Protein AF-E7RDA9-F1 (afdb_monomer)

Foldseek 3Di:
DVVLVVVLVVVVFWPDKDFDDAQQQDKDWDDPDPPDDIDIGRDDDDDPVPDDGIDTHTHDDDPVVQVVSVVPDAQPVNPDPRDDDRDDDD

Structure (mmCIF, N/CA/C/O backbone):
data_AF-E7RDA9-F1
#
_entry.id   AF-E7RDA9-F1
#
loop_
_atom_site.group_PDB
_atom_site.id
_atom_site.type_symbol
_atom_site.label_atom_id
_atom_site.label_alt_id
_atom_site.label_comp_id
_atom_site.label_asym_id
_atom_site.label_entity_id
_atom_site.label_seq_id
_atom_site.pdbx_PDB_ins_code
_atom_site.Cartn_x
_atom_site.Cartn_y
_atom_site.Cartn_z
_atom_site.occupancy
_atom_site.B_iso_or_equiv
_atom_site.auth_seq_id
_atom_site.auth_comp_id
_atom_site.auth_asym_id
_atom_site.auth_atom_id
_atom_site.pdbx_PDB_model_num
ATOM 1 N N . MET A 1 1 ? -4.835 -10.842 7.692 1.00 90.44 1 MET A N 1
ATOM 2 C CA . MET A 1 1 ? -5.335 -9.695 6.894 1.00 90.44 1 MET A CA 1
ATOM 3 C C . MET A 1 1 ? -6.866 -9.523 6.885 1.00 90.44 1 MET A C 1
ATOM 5 O O . MET A 1 1 ? -7.329 -8.400 7.059 1.00 90.44 1 MET A O 1
ATOM 9 N N . ASN A 1 2 ? -7.672 -10.586 6.715 1.00 91.50 2 ASN A N 1
ATOM 10 C CA . ASN A 1 2 ? -9.146 -10.475 6.618 1.00 91.50 2 ASN A CA 1
ATOM 11 C C . ASN A 1 2 ? -9.820 -9.826 7.839 1.00 91.50 2 ASN A C 1
ATOM 13 O O . ASN A 1 2 ? -10.629 -8.918 7.675 1.00 91.50 2 ASN A O 1
ATOM 17 N N . LYS A 1 3 ? -9.465 -10.262 9.056 1.00 95.31 3 LYS A N 1
ATOM 18 C CA . LYS A 1 3 ? -10.010 -9.703 10.306 1.00 95.31 3 LYS A CA 1
ATOM 19 C C . LYS A 1 3 ? -9.711 -8.204 10.439 1.00 95.31 3 LYS A C 1
ATOM 21 O O . LYS A 1 3 ? -10.632 -7.421 10.608 1.00 95.31 3 LYS A O 1
ATOM 26 N N . TYR A 1 4 ? -8.451 -7.815 10.256 1.00 96.62 4 TYR A N 1
ATOM 27 C CA . TYR A 1 4 ? -8.015 -6.416 10.289 1.00 96.62 4 TYR A CA 1
ATOM 28 C C . TYR A 1 4 ? -8.781 -5.530 9.292 1.00 96.62 4 TYR A C 1
ATOM 30 O O . TYR A 1 4 ? -9.295 -4.481 9.654 1.00 96.62 4 TYR A O 1
ATOM 38 N 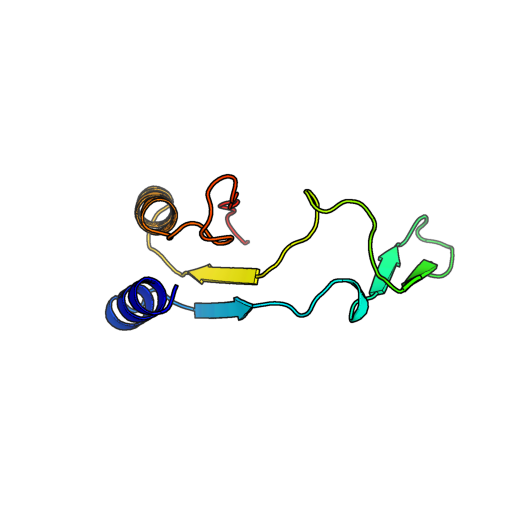N . ASN A 1 5 ? -8.952 -5.991 8.047 1.00 96.56 5 ASN A N 1
ATOM 39 C CA . ASN A 1 5 ? -9.743 -5.253 7.057 1.00 96.56 5 ASN A CA 1
ATOM 40 C C . ASN A 1 5 ? -11.207 -5.083 7.474 1.00 96.56 5 ASN A C 1
ATOM 42 O O . ASN A 1 5 ? -11.788 -4.034 7.215 1.00 96.56 5 ASN A O 1
ATOM 46 N N . LYS A 1 6 ? -11.804 -6.108 8.091 1.00 97.50 6 LYS A N 1
ATOM 47 C CA . LYS A 1 6 ? -13.172 -6.033 8.604 1.00 97.50 6 LYS A CA 1
ATOM 48 C C . LYS A 1 6 ? -13.285 -4.983 9.714 1.00 97.50 6 LYS A C 1
ATOM 50 O O . LYS A 1 6 ? -14.188 -4.162 9.650 1.00 97.50 6 LYS A O 1
ATOM 55 N N . GLU A 1 7 ? -12.333 -4.952 10.644 1.00 98.25 7 GLU A N 1
ATOM 56 C CA . GLU A 1 7 ? -12.290 -3.960 11.727 1.00 98.25 7 GLU A CA 1
ATOM 57 C C . GLU A 1 7 ? -12.172 -2.523 11.196 1.00 98.25 7 GLU A C 1
ATOM 59 O O . GLU A 1 7 ? -12.878 -1.642 11.674 1.00 98.25 7 GLU A O 1
ATOM 64 N N . LEU A 1 8 ? -11.346 -2.286 10.167 1.00 98.31 8 LEU A N 1
ATOM 65 C CA . LEU A 1 8 ? -11.238 -0.967 9.529 1.00 98.31 8 LEU A CA 1
ATOM 66 C C . LEU A 1 8 ? -12.543 -0.534 8.833 1.00 98.31 8 LEU A C 1
ATOM 68 O O . LEU A 1 8 ? -12.882 0.647 8.834 1.00 98.31 8 LEU A O 1
ATOM 72 N N . ILE A 1 9 ? -13.267 -1.477 8.214 1.00 98.31 9 ILE A N 1
ATOM 73 C CA . ILE A 1 9 ? -14.577 -1.208 7.592 1.00 98.31 9 ILE A CA 1
ATOM 74 C C . ILE A 1 9 ? -15.613 -0.879 8.664 1.00 98.31 9 ILE A C 1
ATOM 76 O O . ILE A 1 9 ? -16.349 0.089 8.519 1.00 98.31 9 ILE A O 1
ATOM 80 N N . GLU A 1 10 ? -15.679 -1.684 9.725 1.00 98.38 10 GLU A N 1
ATOM 81 C CA . GLU A 1 10 ? -16.636 -1.504 10.821 1.00 98.38 10 GLU A CA 1
ATOM 82 C C . GLU A 1 10 ? -16.406 -0.187 11.570 1.00 98.38 10 GLU A C 1
ATOM 84 O O . GLU A 1 10 ? -17.369 0.467 11.957 1.00 98.38 10 GLU A O 1
ATOM 89 N N . ALA A 1 11 ? -15.148 0.236 11.711 1.00 98.25 11 ALA A N 1
ATOM 90 C CA . ALA A 1 11 ? -14.789 1.539 12.263 1.00 98.25 11 ALA A CA 1
ATOM 91 C C . ALA A 1 11 ? -15.036 2.714 11.298 1.00 98.25 11 ALA A C 1
ATOM 93 O O . ALA A 1 11 ? -14.928 3.864 11.707 1.00 98.25 11 ALA A O 1
ATOM 94 N N . GLY A 1 12 ? -15.349 2.453 10.024 1.00 98.31 12 GLY A N 1
ATOM 95 C CA . GLY A 1 12 ? -15.599 3.491 9.021 1.00 98.31 12 GLY A CA 1
ATOM 96 C C . GLY A 1 12 ? -14.350 4.215 8.509 1.00 98.31 12 GLY A C 1
ATOM 97 O O . GLY A 1 12 ? -14.482 5.149 7.730 1.00 98.31 12 GLY A O 1
ATOM 98 N N . VAL A 1 13 ? -13.149 3.774 8.893 1.00 98.44 13 VAL A N 1
ATOM 99 C CA . VAL A 1 13 ? -11.882 4.450 8.559 1.00 98.44 13 VAL A CA 1
ATOM 100 C C . VAL A 1 13 ? -11.246 3.943 7.264 1.00 98.44 13 VAL A C 1
ATOM 102 O O . VAL A 1 13 ? -10.265 4.505 6.793 1.00 98.44 13 VAL A O 1
ATOM 105 N N . ARG A 1 14 ? -11.740 2.849 6.665 1.00 98.06 14 ARG A N 1
ATOM 106 C CA . ARG A 1 14 ? -11.122 2.274 5.456 1.00 98.06 14 ARG A CA 1
ATOM 107 C C . ARG A 1 14 ? -11.574 2.979 4.177 1.00 98.06 14 ARG A C 1
ATOM 109 O O . ARG A 1 14 ? -12.690 2.742 3.717 1.00 98.06 14 ARG A O 1
ATOM 116 N N . VAL A 1 15 ? -10.652 3.664 3.506 1.00 98.12 15 VAL A N 1
ATOM 117 C CA . VAL A 1 15 ? -10.884 4.218 2.163 1.00 98.12 15 VAL A CA 1
ATOM 118 C C . VAL A 1 15 ? -10.702 3.134 1.095 1.00 98.12 15 VAL A C 1
ATOM 120 O O . VAL A 1 15 ? -11.616 2.833 0.328 1.00 98.12 15 VAL A O 1
ATOM 123 N N . ILE A 1 16 ? -9.535 2.481 1.054 1.00 97.81 16 ILE A N 1
ATOM 124 C CA . ILE A 1 16 ? -9.244 1.397 0.101 1.00 97.81 16 ILE A CA 1
ATOM 125 C C . ILE A 1 16 ? -8.184 0.439 0.654 1.00 97.81 16 ILE A C 1
ATOM 127 O O . ILE A 1 16 ? -7.290 0.839 1.385 1.00 97.81 16 ILE A O 1
ATOM 131 N N . ALA A 1 17 ? -8.269 -0.842 0.291 1.00 96.31 17 ALA A N 1
ATOM 132 C CA . ALA A 1 17 ? -7.244 -1.844 0.577 1.00 96.31 17 ALA A CA 1
ATOM 133 C C . ALA A 1 17 ? -7.088 -2.783 -0.620 1.00 96.31 17 ALA A C 1
ATOM 135 O O . ALA A 1 17 ? -8.083 -3.356 -1.086 1.00 96.31 17 ALA A O 1
ATOM 136 N N . LYS A 1 18 ? -5.862 -2.946 -1.127 1.00 95.38 18 LYS A N 1
ATOM 137 C CA . LYS A 1 18 ? -5.568 -3.810 -2.279 1.00 95.38 18 LYS A CA 1
ATOM 138 C C . LYS A 1 18 ? -4.210 -4.489 -2.139 1.00 95.38 18 LYS A C 1
ATOM 140 O O . LYS A 1 18 ? -3.212 -3.845 -1.834 1.00 95.38 18 LYS A O 1
ATOM 145 N N . GLY A 1 19 ? -4.187 -5.786 -2.440 1.00 92.94 19 GLY A N 1
ATOM 146 C CA . GLY A 1 19 ? -2.956 -6.478 -2.810 1.00 92.94 19 GLY A CA 1
ATOM 147 C C . GLY A 1 19 ? -2.583 -6.146 -4.254 1.00 92.94 19 GLY A C 1
ATOM 148 O O . GLY A 1 19 ? -3.463 -5.974 -5.103 1.00 92.94 19 GLY A O 1
ATOM 149 N N . ILE A 1 20 ? -1.287 -6.057 -4.523 1.00 93.44 20 ILE A N 1
ATOM 150 C CA . ILE A 1 20 ? -0.717 -5.809 -5.847 1.00 93.44 20 ILE A CA 1
ATOM 151 C C . ILE A 1 20 ? -0.244 -7.152 -6.424 1.00 93.44 20 ILE A C 1
ATOM 153 O O . ILE A 1 20 ? 0.100 -8.082 -5.695 1.00 93.44 20 ILE A O 1
ATOM 157 N N . LYS A 1 21 ? -0.291 -7.297 -7.752 1.00 93.31 21 LYS A N 1
ATOM 158 C CA . LYS A 1 21 ? 0.227 -8.492 -8.435 1.00 93.31 21 LYS A CA 1
ATOM 159 C C . LYS A 1 21 ? 1.761 -8.584 -8.293 1.00 93.31 21 LYS A C 1
ATOM 161 O O . LYS A 1 21 ? 2.399 -7.561 -8.058 1.00 93.31 21 LYS A O 1
ATOM 166 N N . PRO A 1 22 ? 2.361 -9.778 -8.466 1.00 91.69 22 PRO A N 1
ATOM 167 C CA . PRO A 1 22 ? 3.815 -9.945 -8.441 1.00 91.69 22 PRO A CA 1
ATOM 168 C C . PRO A 1 22 ? 4.541 -8.993 -9.400 1.00 91.69 22 PRO A C 1
ATOM 170 O O . PRO A 1 22 ? 3.979 -8.581 -10.415 1.00 91.69 22 PRO A O 1
ATOM 173 N N . SER A 1 23 ? 5.814 -8.687 -9.126 1.00 93.00 23 SER A N 1
ATOM 174 C CA . SER A 1 23 ? 6.597 -7.754 -9.952 1.00 93.00 23 SER A CA 1
ATOM 175 C C . SER A 1 23 ? 6.731 -8.193 -11.412 1.00 93.00 23 SER A C 1
ATOM 177 O O . SER A 1 23 ? 6.825 -7.342 -12.289 1.00 93.00 23 SER A O 1
ATOM 179 N N . SER A 1 24 ? 6.658 -9.495 -11.701 1.00 94.31 24 SER A N 1
ATOM 180 C CA . SER A 1 24 ? 6.613 -10.046 -13.064 1.00 94.31 24 SER A CA 1
ATOM 181 C C . SER A 1 24 ? 5.394 -9.598 -13.882 1.00 94.31 24 SER A C 1
ATOM 183 O O . SER A 1 24 ? 5.408 -9.708 -15.104 1.00 94.31 24 SER A O 1
ATOM 185 N N . ASN A 1 25 ? 4.347 -9.078 -13.236 1.00 95.44 25 ASN A N 1
ATOM 186 C CA . ASN A 1 25 ? 3.171 -8.487 -13.877 1.00 95.44 25 ASN A CA 1
ATOM 187 C C . ASN A 1 25 ? 3.243 -6.951 -13.964 1.00 95.44 25 ASN A C 1
ATOM 189 O O . ASN A 1 25 ? 2.281 -6.327 -14.412 1.00 95.44 25 ASN A O 1
ATOM 193 N N . GLY A 1 26 ? 4.328 -6.340 -13.487 1.00 93.69 26 GLY A N 1
ATOM 194 C CA . GLY A 1 26 ? 4.505 -4.895 -13.432 1.00 93.69 26 GLY A CA 1
ATOM 195 C C . GLY A 1 26 ? 5.493 -4.359 -14.467 1.00 93.69 26 GLY A C 1
ATOM 196 O O . GLY A 1 26 ? 6.290 -5.090 -15.055 1.00 93.69 26 GLY A O 1
ATOM 197 N N . MET A 1 27 ? 5.470 -3.039 -14.630 1.00 95.50 27 MET A N 1
ATOM 198 C CA . MET A 1 27 ? 6.492 -2.265 -15.332 1.00 95.50 27 MET A CA 1
ATOM 199 C C . MET A 1 27 ? 6.829 -1.015 -14.511 1.00 95.50 27 MET A C 1
ATOM 201 O O . MET A 1 27 ? 5.951 -0.438 -13.871 1.00 95.50 27 MET A O 1
ATOM 205 N N . ARG A 1 28 ? 8.097 -0.604 -14.510 1.00 94.19 28 ARG A N 1
ATOM 206 C CA . ARG A 1 28 ? 8.561 0.677 -13.966 1.00 94.19 28 ARG A CA 1
ATOM 207 C C . ARG A 1 28 ? 8.790 1.633 -15.129 1.00 94.19 28 ARG A C 1
ATOM 209 O O . ARG A 1 28 ? 9.414 1.255 -16.117 1.00 94.19 28 ARG A O 1
ATOM 216 N N . ILE A 1 29 ? 8.291 2.856 -14.996 1.00 96.00 29 ILE A N 1
ATOM 217 C CA . ILE A 1 29 ? 8.508 3.937 -15.958 1.00 96.00 29 ILE A CA 1
ATOM 218 C C . ILE A 1 29 ? 9.326 5.005 -15.243 1.00 96.00 29 ILE A C 1
ATOM 220 O O . ILE A 1 29 ? 8.861 5.565 -14.250 1.00 96.00 29 ILE A O 1
ATOM 224 N N . SER A 1 30 ? 10.545 5.259 -15.707 1.00 95.56 30 SER A N 1
ATOM 225 C CA . SER A 1 30 ? 11.423 6.291 -15.160 1.00 95.56 30 SER A CA 1
ATOM 226 C C . SER A 1 30 ? 11.563 7.464 -16.127 1.00 95.56 30 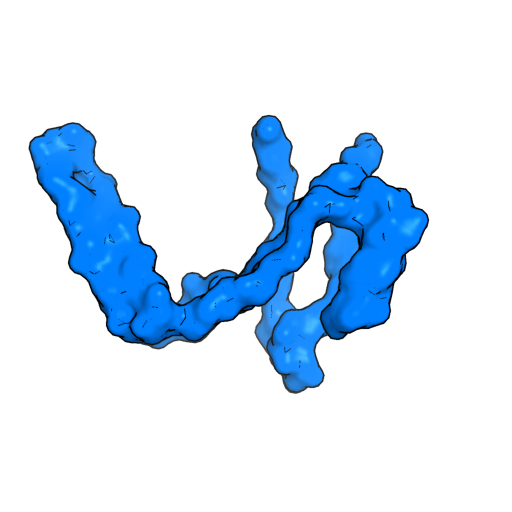SER A C 1
ATOM 228 O O . SER A 1 30 ? 11.538 7.305 -17.346 1.00 95.56 30 SER A O 1
ATOM 230 N N . TYR A 1 31 ? 11.709 8.659 -15.558 1.00 97.12 31 TYR A N 1
ATOM 231 C CA . TYR A 1 31 ? 11.879 9.919 -16.279 1.00 97.12 31 TYR A CA 1
ATOM 232 C C . TYR A 1 31 ? 13.255 10.476 -15.903 1.00 97.12 31 TYR A C 1
ATOM 234 O O . TYR A 1 31 ? 13.357 11.233 -14.938 1.00 97.12 31 TYR A O 1
ATOM 242 N N . PRO A 1 32 ? 14.337 10.031 -16.565 1.00 94.06 32 PRO A N 1
ATOM 243 C CA . PRO A 1 32 ? 15.695 10.411 -16.175 1.00 94.06 32 PRO A CA 1
ATOM 244 C C . PRO A 1 32 ? 15.964 11.908 -16.383 1.00 94.06 32 PRO A C 1
ATOM 246 O O . PRO A 1 32 ? 16.741 12.502 -15.640 1.00 94.06 32 PRO A O 1
ATOM 249 N N . THR A 1 33 ? 15.302 12.524 -17.365 1.00 95.62 33 THR A N 1
ATOM 250 C CA . THR A 1 33 ? 15.378 13.958 -17.659 1.00 95.62 33 THR A CA 1
ATOM 251 C C . THR A 1 33 ? 13.995 14.492 -18.049 1.00 95.62 33 THR A C 1
ATOM 253 O O . THR A 1 33 ? 13.089 13.724 -18.369 1.00 95.62 33 THR A O 1
ATOM 256 N N . SER A 1 34 ? 13.815 15.817 -18.023 1.00 95.38 34 SER A N 1
ATOM 257 C CA . SER A 1 34 ? 12.562 16.470 -18.444 1.00 95.38 34 SER A CA 1
ATOM 258 C C . SER A 1 34 ? 12.415 16.606 -19.962 1.00 95.38 34 SER A C 1
ATOM 260 O O . SER A 1 34 ? 11.352 16.995 -20.441 1.00 95.38 34 SER A O 1
ATOM 262 N N . THR A 1 35 ? 13.480 16.329 -20.716 1.00 95.31 35 THR A N 1
ATOM 263 C CA . THR A 1 35 ? 13.556 16.557 -22.166 1.00 95.31 35 THR A CA 1
ATOM 264 C C . THR A 1 35 ? 13.598 15.271 -22.983 1.00 95.31 35 THR A C 1
ATOM 266 O O . THR A 1 35 ? 13.436 15.325 -24.199 1.00 95.31 35 THR A O 1
ATOM 269 N N . GLU A 1 36 ? 13.840 14.126 -22.348 1.00 96.00 36 GLU A N 1
ATOM 270 C CA . GLU A 1 36 ? 13.900 12.828 -23.018 1.00 96.00 36 GLU A CA 1
ATOM 271 C C . GLU A 1 36 ? 12.627 12.014 -22.789 1.00 96.00 36 GLU A C 1
ATOM 273 O O . GLU A 1 36 ? 11.824 12.279 -21.892 1.00 96.00 36 GLU A O 1
A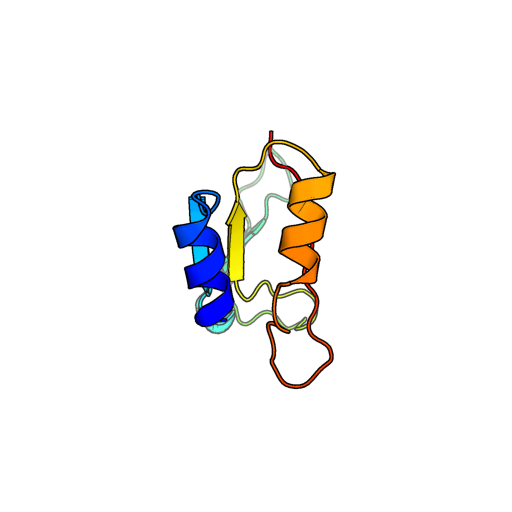TOM 278 N N . ASN A 1 37 ? 12.450 10.991 -23.626 1.00 97.25 37 ASN A N 1
ATOM 279 C CA . ASN A 1 37 ? 11.337 10.066 -23.486 1.00 97.25 37 ASN A CA 1
ATOM 280 C C . ASN A 1 37 ? 11.479 9.209 -22.213 1.00 97.25 37 ASN A C 1
ATOM 282 O O . ASN A 1 37 ? 12.600 8.886 -21.810 1.00 97.25 37 ASN A O 1
ATOM 286 N N . PRO A 1 38 ? 10.357 8.766 -21.619 1.00 97.75 38 PRO A N 1
ATOM 287 C CA . PRO A 1 38 ? 10.388 7.882 -20.462 1.00 97.75 38 PRO A CA 1
ATOM 288 C C . PRO A 1 38 ? 11.012 6.527 -20.803 1.00 97.75 38 PRO A C 1
ATOM 290 O O . PRO A 1 38 ? 10.793 5.974 -21.884 1.00 97.75 38 PRO A O 1
ATOM 293 N N . VAL A 1 39 ? 11.743 5.960 -19.849 1.00 97.00 39 VAL A N 1
ATOM 294 C CA . VAL A 1 39 ? 12.330 4.623 -19.957 1.00 97.00 39 VAL A CA 1
ATOM 295 C C . VAL A 1 39 ? 11.399 3.624 -19.284 1.00 97.00 39 VAL A C 1
ATOM 297 O O . VAL A 1 39 ? 11.037 3.787 -18.121 1.00 97.00 39 VAL A O 1
ATOM 300 N N . VAL A 1 40 ? 11.012 2.578 -20.014 1.00 96.69 40 VAL A N 1
ATOM 301 C CA . VAL A 1 40 ? 10.117 1.523 -19.519 1.00 96.69 40 VAL A CA 1
ATOM 302 C C . VAL A 1 40 ? 10.912 0.249 -19.260 1.00 96.69 40 VAL A C 1
ATOM 304 O O . VAL A 1 40 ? 11.608 -0.247 -20.144 1.00 96.69 40 VAL A O 1
ATOM 307 N N . ILE A 1 41 ? 10.772 -0.305 -18.058 1.00 94.75 41 ILE A N 1
ATOM 308 C CA . ILE A 1 41 ? 11.397 -1.562 -17.638 1.00 94.75 41 ILE A CA 1
ATOM 309 C C . ILE A 1 41 ? 10.297 -2.512 -17.168 1.00 94.75 41 ILE A C 1
ATOM 311 O O . ILE A 1 41 ? 9.628 -2.249 -16.169 1.00 94.75 41 ILE A O 1
ATOM 315 N N . ASN A 1 42 ? 10.116 -3.627 -17.873 1.00 95.62 42 ASN A N 1
ATOM 316 C CA . ASN A 1 42 ? 9.224 -4.700 -17.433 1.00 95.62 42 ASN A CA 1
ATOM 317 C C . ASN A 1 42 ? 9.871 -5.490 -16.289 1.00 95.62 42 ASN A C 1
ATOM 319 O O . ASN A 1 42 ? 11.092 -5.630 -16.244 1.00 95.62 42 ASN A O 1
ATOM 323 N N . GLY A 1 43 ? 9.057 -6.006 -15.371 1.00 93.25 43 GLY A N 1
ATOM 324 C CA . GLY A 1 43 ? 9.541 -6.901 -14.326 1.00 93.25 43 GLY A CA 1
ATOM 325 C C . GLY A 1 43 ? 9.924 -8.301 -14.842 1.00 93.25 43 GLY A C 1
ATOM 326 O O . GLY A 1 43 ? 9.812 -8.584 -16.037 1.00 93.25 43 GLY A O 1
ATOM 327 N N . PRO A 1 44 ? 10.337 -9.211 -13.941 1.00 93.19 44 PRO A N 1
ATOM 328 C CA . PRO A 1 44 ? 10.381 -9.040 -12.488 1.00 93.19 44 PRO A CA 1
ATOM 329 C C . PRO A 1 44 ? 11.493 -8.090 -12.026 1.00 93.19 44 PRO A C 1
ATOM 331 O O . PRO A 1 44 ? 12.533 -7.965 -12.664 1.00 93.19 44 PRO A O 1
ATOM 334 N N . PHE A 1 45 ? 11.273 -7.430 -10.890 1.00 89.44 45 PHE A N 1
ATOM 335 C CA . PHE A 1 45 ? 12.289 -6.591 -10.245 1.00 89.44 45 PHE A CA 1
ATOM 336 C C . PHE A 1 45 ? 13.076 -7.428 -9.231 1.00 89.44 45 PHE A C 1
ATOM 338 O O . PHE A 1 45 ? 12.480 -8.202 -8.486 1.00 89.44 45 PHE A O 1
ATOM 345 N N . SER A 1 46 ? 14.402 -7.287 -9.227 1.00 77.12 46 SER A N 1
ATOM 346 C CA . SER A 1 46 ? 15.347 -8.179 -8.538 1.00 77.12 46 SER A CA 1
ATOM 347 C C . SER A 1 46 ? 15.603 -7.867 -7.063 1.00 77.12 46 SER A C 1
ATOM 349 O O . SER A 1 46 ? 16.361 -8.595 -6.436 1.00 77.12 46 SER A O 1
ATOM 351 N N . GLU A 1 47 ? 15.013 -6.806 -6.512 1.00 74.81 47 GLU A N 1
ATOM 352 C CA . GLU A 1 47 ? 15.231 -6.355 -5.129 1.00 74.81 47 GLU A CA 1
ATOM 353 C C . GLU A 1 47 ? 13.962 -6.596 -4.295 1.00 74.81 47 GLU A C 1
ATOM 355 O O . GLU A 1 47 ? 13.082 -5.734 -4.308 1.00 74.81 47 GLU A O 1
ATOM 360 N N . PRO A 1 48 ? 13.823 -7.752 -3.611 1.00 65.00 48 PRO A N 1
ATOM 361 C CA . PRO A 1 48 ? 12.589 -8.144 -2.924 1.00 65.00 48 PRO A CA 1
ATOM 362 C C . PRO A 1 48 ? 12.173 -7.160 -1.829 1.00 65.00 48 PRO A C 1
ATOM 364 O O . PRO A 1 48 ? 10.993 -6.826 -1.734 1.00 65.00 48 PRO A O 1
ATOM 367 N N . ASP A 1 49 ? 13.148 -6.626 -1.089 1.00 66.00 49 ASP A N 1
ATOM 368 C CA . ASP A 1 49 ? 12.938 -5.684 0.022 1.00 66.00 49 ASP A CA 1
ATOM 369 C C . ASP A 1 49 ? 12.362 -4.334 -0.444 1.00 66.00 49 ASP A C 1
ATOM 371 O O . ASP A 1 49 ? 11.836 -3.559 0.348 1.00 66.00 49 ASP A O 1
ATOM 375 N N . ASN A 1 50 ? 12.402 -4.073 -1.755 1.00 72.38 50 ASN A N 1
ATOM 376 C CA . ASN A 1 50 ? 11.898 -2.860 -2.393 1.00 72.38 50 ASN A CA 1
ATOM 377 C C . ASN A 1 50 ? 10.624 -3.117 -3.226 1.00 72.38 50 ASN A C 1
ATOM 379 O O . ASN A 1 50 ? 10.298 -2.338 -4.134 1.00 72.38 50 ASN A O 1
ATOM 383 N N . ILE A 1 51 ? 9.905 -4.221 -2.976 1.00 86.50 51 ILE A N 1
ATOM 384 C CA . ILE A 1 51 ? 8.653 -4.554 -3.671 1.00 86.50 51 ILE A CA 1
ATOM 385 C C . ILE A 1 51 ? 7.456 -4.342 -2.746 1.00 86.50 51 ILE A C 1
ATOM 387 O O . ILE A 1 51 ? 7.253 -5.049 -1.764 1.00 86.50 51 ILE A O 1
ATOM 391 N N . ILE A 1 52 ? 6.586 -3.410 -3.131 1.00 89.31 52 ILE A N 1
ATOM 392 C CA . ILE A 1 52 ? 5.307 -3.188 -2.457 1.00 89.31 52 ILE A CA 1
ATOM 393 C C . ILE A 1 52 ? 4.326 -4.291 -2.874 1.00 89.31 52 ILE A C 1
ATOM 395 O O . ILE A 1 52 ? 3.919 -4.372 -4.034 1.00 89.31 52 ILE A O 1
ATOM 399 N N . ALA A 1 53 ? 3.914 -5.119 -1.913 1.00 89.25 53 ALA A N 1
ATOM 400 C CA . ALA A 1 53 ? 2.947 -6.200 -2.127 1.00 89.25 53 ALA A CA 1
ATOM 401 C C . ALA A 1 53 ? 1.479 -5.748 -2.002 1.00 89.25 53 ALA A C 1
ATOM 403 O O . ALA A 1 53 ? 0.558 -6.461 -2.407 1.00 89.25 53 ALA A O 1
ATOM 404 N N . GLY A 1 54 ? 1.232 -4.566 -1.440 1.00 93.12 54 GLY A N 1
ATOM 405 C CA . GLY A 1 54 ? -0.110 -4.054 -1.201 1.00 93.12 54 GLY A CA 1
ATOM 406 C C . GLY A 1 54 ? -0.101 -2.694 -0.524 1.00 93.12 54 GLY A C 1
ATOM 407 O O . GLY A 1 54 ? 0.936 -2.220 -0.072 1.00 93.12 54 GLY A O 1
ATOM 408 N N . PHE A 1 55 ? -1.276 -2.082 -0.443 1.00 95.62 55 PHE A N 1
ATOM 409 C CA . PHE A 1 55 ? -1.483 -0.858 0.320 1.00 95.62 55 PHE A CA 1
ATOM 410 C C . PHE A 1 55 ? -2.878 -0.833 0.943 1.00 95.62 55 PHE A C 1
ATOM 412 O O . PHE A 1 55 ? -3.819 -1.481 0.461 1.00 95.62 55 PHE A O 1
ATOM 419 N N . ILE A 1 56 ? -2.997 -0.062 2.018 1.00 97.38 56 ILE A N 1
ATOM 420 C CA . ILE A 1 56 ? -4.249 0.268 2.689 1.00 97.38 56 ILE A CA 1
ATOM 421 C C . ILE A 1 56 ? -4.232 1.781 2.906 1.00 97.38 56 ILE A C 1
ATOM 423 O O . ILE A 1 56 ? -3.282 2.304 3.475 1.00 97.38 56 ILE A O 1
ATOM 427 N N . LEU A 1 57 ? -5.265 2.470 2.431 1.00 98.31 57 LEU A N 1
ATOM 428 C CA . LEU A 1 57 ? -5.511 3.876 2.721 1.00 98.31 57 LEU A CA 1
ATOM 429 C C . LEU A 1 57 ? -6.638 3.957 3.745 1.00 98.31 57 LEU A C 1
ATOM 431 O O . LEU A 1 57 ? -7.718 3.387 3.534 1.00 98.31 57 LEU A O 1
ATOM 435 N N . ILE A 1 58 ? -6.366 4.660 4.836 1.00 98.50 58 ILE A N 1
ATOM 436 C CA . ILE A 1 58 ? -7.323 4.947 5.898 1.00 98.50 58 ILE A CA 1
ATOM 437 C C . ILE A 1 58 ? -7.522 6.456 6.021 1.00 98.50 58 ILE A C 1
ATOM 439 O O . ILE A 1 58 ? -6.612 7.224 5.717 1.00 98.50 58 ILE A O 1
ATOM 443 N N . GLU A 1 59 ? -8.703 6.854 6.468 1.00 98.50 59 GLU A N 1
ATOM 444 C CA . GLU A 1 59 ? -9.050 8.224 6.827 1.00 98.50 59 GLU A CA 1
ATOM 445 C C . GLU A 1 59 ? -9.357 8.243 8.324 1.00 98.50 59 GLU A C 1
ATOM 447 O O . GLU A 1 59 ? -10.212 7.500 8.804 1.00 98.50 59 GLU A O 1
ATOM 452 N N . VAL A 1 60 ? -8.585 9.033 9.063 1.00 98.44 60 VAL A N 1
ATOM 453 C CA . VAL A 1 60 ? -8.579 9.089 10.529 1.00 98.44 60 VAL A CA 1
ATOM 454 C C . VAL A 1 60 ? -8.395 10.533 10.976 1.00 98.44 60 VAL A C 1
ATOM 456 O O . VAL A 1 60 ? -7.953 11.378 10.200 1.00 98.44 60 VAL A O 1
ATOM 459 N N . ASN A 1 61 ? -8.721 10.831 12.231 1.00 97.38 61 ASN A N 1
ATOM 460 C CA . ASN A 1 61 ? -8.772 12.213 12.716 1.00 97.38 61 ASN A CA 1
ATOM 461 C C . ASN A 1 61 ? -7.414 12.737 13.196 1.00 97.38 61 ASN A C 1
ATOM 463 O O . ASN A 1 61 ? -7.270 13.934 13.452 1.00 97.38 61 ASN A O 1
ATOM 467 N N . SER A 1 62 ? -6.428 11.853 13.366 1.00 98.00 62 SER A N 1
ATOM 468 C CA . SER A 1 62 ? -5.093 12.223 13.821 1.00 98.00 62 SER A CA 1
ATOM 469 C C . SER A 1 62 ? -4.022 11.216 13.407 1.00 98.00 62 SER A C 1
ATOM 471 O O . SER A 1 62 ? -4.292 10.067 13.045 1.00 98.00 62 SER A O 1
ATOM 473 N N . LYS A 1 63 ? -2.765 11.650 13.520 1.00 97.81 63 LYS A N 1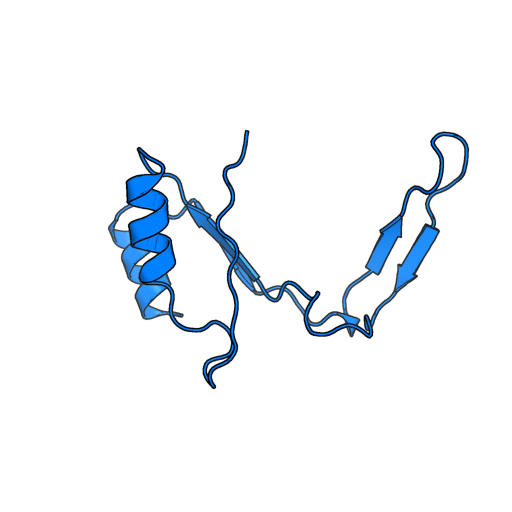
ATOM 474 C CA . LYS A 1 63 ? -1.595 10.796 13.313 1.00 97.81 63 LYS A CA 1
ATOM 475 C C . LYS A 1 63 ? -1.518 9.677 14.352 1.00 97.81 63 LYS A C 1
ATOM 477 O O . LYS A 1 63 ? -1.101 8.570 14.027 1.00 97.81 63 LYS A O 1
ATOM 482 N N . GLU A 1 64 ? -1.921 9.952 15.587 1.00 98.44 64 GLU A N 1
ATOM 483 C CA . GLU A 1 64 ? -1.942 8.979 16.679 1.00 98.44 64 GLU A CA 1
ATOM 484 C C . GLU A 1 64 ? -2.921 7.843 16.370 1.00 98.44 64 GLU A C 1
ATOM 486 O O 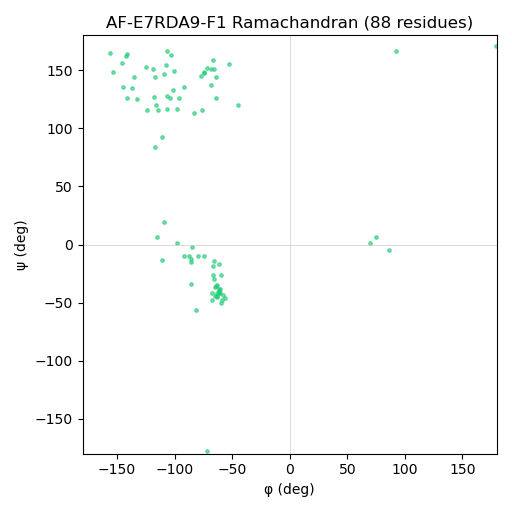. GLU A 1 64 ? -2.546 6.676 16.470 1.00 98.44 64 GLU A 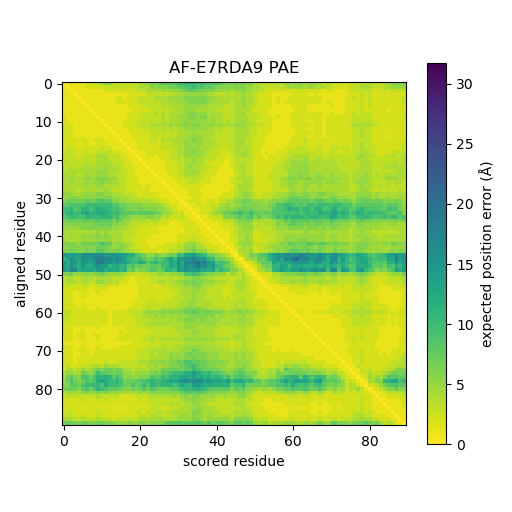O 1
ATOM 491 N N . GLU A 1 65 ? -4.124 8.171 15.885 1.00 98.38 65 GLU A N 1
ATOM 492 C CA . GLU A 1 65 ? -5.106 7.176 15.443 1.00 98.38 65 GLU A CA 1
ATOM 493 C C . GLU A 1 65 ? -4.553 6.334 14.277 1.00 98.38 65 GLU A C 1
ATOM 495 O O . GLU A 1 65 ? -4.694 5.108 14.256 1.00 98.38 65 GLU A O 1
ATOM 500 N N . ALA A 1 66 ? -3.839 6.958 13.332 1.00 98.56 66 ALA A N 1
ATOM 501 C CA . ALA A 1 66 ? -3.178 6.239 12.241 1.00 98.56 66 ALA A CA 1
ATOM 502 C C . ALA A 1 66 ? -2.134 5.227 12.754 1.00 98.56 66 ALA A C 1
ATOM 504 O O . ALA A 1 66 ? -2.061 4.101 12.255 1.00 98.56 66 ALA A O 1
ATOM 505 N N . ILE A 1 67 ? -1.341 5.610 13.764 1.00 98.50 67 ILE A N 1
ATOM 506 C CA . ILE A 1 67 ? -0.340 4.739 14.397 1.00 98.50 67 ILE A CA 1
ATOM 507 C C . ILE A 1 67 ? -1.023 3.566 15.105 1.00 98.50 67 ILE A C 1
ATOM 509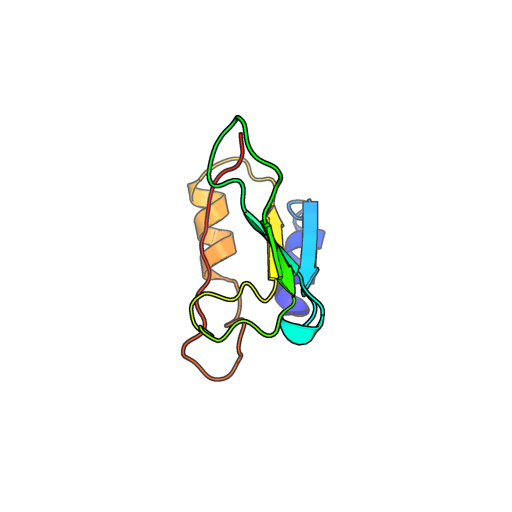 O O . ILE A 1 67 ? -0.588 2.426 14.940 1.00 98.50 67 ILE A O 1
ATOM 513 N N . GLU A 1 68 ? -2.108 3.808 15.844 1.00 98.31 68 GLU A N 1
ATOM 514 C CA . GLU A 1 68 ? -2.873 2.746 16.509 1.00 98.31 68 GLU A CA 1
ATOM 515 C C . GLU A 1 68 ? -3.389 1.704 15.510 1.00 98.31 68 GLU A C 1
ATOM 517 O O . GLU A 1 68 ? -3.269 0.496 15.740 1.00 98.31 68 GLU A O 1
ATOM 522 N N . TRP A 1 69 ? -3.912 2.150 14.366 1.00 98.38 69 TRP A N 1
ATOM 523 C CA . TRP A 1 69 ? -4.331 1.245 13.300 1.00 98.38 69 TRP A CA 1
ATOM 524 C C . TRP A 1 69 ? -3.159 0.518 12.646 1.00 98.38 69 TRP A 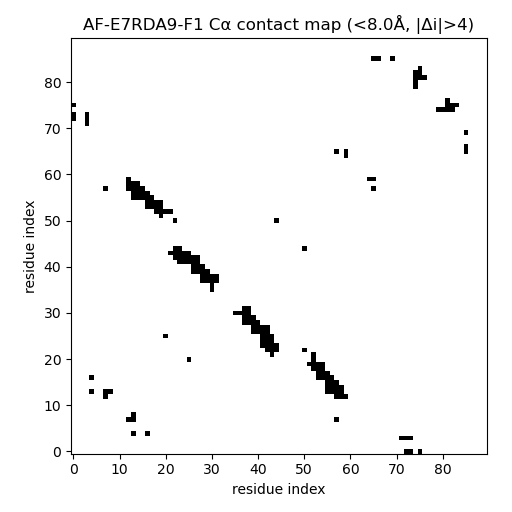C 1
ATOM 526 O O . TRP A 1 69 ? -3.274 -0.684 12.392 1.00 98.38 69 TRP A O 1
ATOM 536 N N . ALA A 1 70 ? -2.039 1.194 12.386 1.00 97.44 70 ALA A N 1
ATOM 537 C CA . ALA A 1 70 ? -0.859 0.579 11.782 1.00 97.44 70 ALA A CA 1
ATOM 538 C C . ALA A 1 70 ? -0.262 -0.518 12.681 1.00 97.44 70 ALA A C 1
ATOM 540 O O . ALA A 1 70 ? 0.034 -1.609 12.201 1.00 97.44 70 ALA A O 1
ATOM 541 N N . MET A 1 71 ? -0.182 -0.285 13.994 1.00 96.31 71 MET A N 1
ATOM 542 C CA . MET A 1 71 ? 0.348 -1.253 14.968 1.00 96.31 71 MET A CA 1
ATOM 543 C C . MET A 1 71 ? -0.519 -2.511 15.127 1.00 96.31 71 MET A C 1
ATOM 545 O O . MET A 1 71 ? -0.048 -3.533 15.622 1.00 96.31 71 MET A O 1
ATOM 549 N N . ARG A 1 72 ? -1.788 -2.457 14.708 1.00 96.25 72 ARG A N 1
ATOM 550 C CA . ARG A 1 72 ? -2.710 -3.605 14.695 1.00 96.25 72 ARG A CA 1
ATOM 551 C C . ARG A 1 72 ? -2.635 -4.426 13.410 1.00 96.25 72 ARG A C 1
ATOM 553 O O . ARG A 1 72 ? -3.264 -5.486 13.335 1.00 96.25 72 ARG A O 1
ATOM 560 N N . MET A 1 73 ? -1.934 -3.935 12.388 1.00 95.06 73 MET A N 1
ATOM 561 C CA . MET A 1 73 ? -1.824 -4.637 11.119 1.00 95.06 73 MET A CA 1
ATOM 562 C C . MET A 1 73 ? -1.080 -5.963 11.341 1.00 95.06 73 MET A C 1
ATOM 564 O O . MET A 1 73 ? 0.010 -5.968 11.909 1.00 95.06 73 MET A O 1
ATOM 568 N N . PRO A 1 74 ? -1.652 -7.106 10.922 1.00 93.06 74 PRO A N 1
ATOM 569 C CA . PRO A 1 74 ? -0.922 -8.361 10.970 1.00 93.06 74 PRO A CA 1
ATOM 570 C C . PRO A 1 74 ? 0.253 -8.298 9.996 1.00 93.06 74 PRO A C 1
ATOM 572 O O . PRO A 1 74 ? 0.138 -7.645 8.956 1.00 93.06 74 PRO A O 1
ATOM 575 N N . ASP A 1 75 ? 1.319 -9.035 10.305 1.00 91.31 75 ASP A N 1
ATOM 576 C CA . ASP A 1 75 ? 2.459 -9.213 9.408 1.00 91.31 75 ASP A CA 1
ATOM 577 C C . ASP A 1 75 ? 1.967 -9.503 7.970 1.00 91.31 75 ASP A C 1
ATOM 579 O O . ASP A 1 75 ? 1.201 -10.457 7.765 1.00 91.31 75 ASP A O 1
ATOM 583 N N . PRO A 1 76 ? 2.325 -8.657 6.984 1.00 84.88 76 PRO A N 1
ATOM 584 C CA . PRO A 1 76 ? 1.881 -8.824 5.608 1.00 84.88 76 PRO A CA 1
ATOM 585 C C . PRO A 1 76 ? 2.458 -10.076 4.932 1.00 84.88 76 PRO A C 1
ATOM 587 O O . PRO A 1 76 ? 1.813 -10.585 4.015 1.00 84.88 76 PRO A O 1
ATOM 590 N N . GLN A 1 77 ? 3.627 -10.564 5.362 1.00 79.44 77 GLN A N 1
ATOM 591 C CA . GLN A 1 77 ? 4.233 -11.805 4.866 1.00 79.44 77 GLN A CA 1
ATOM 592 C C . GLN A 1 77 ? 3.703 -13.029 5.621 1.00 79.44 77 GLN A C 1
ATOM 594 O O . GLN A 1 77 ? 3.486 -14.075 5.020 1.00 79.44 77 GLN A O 1
ATOM 599 N N . GLY A 1 78 ? 3.403 -12.868 6.912 1.00 82.25 78 GLY A N 1
ATOM 600 C CA . GLY A 1 78 ? 2.785 -13.893 7.757 1.00 82.25 78 GLY A CA 1
ATOM 601 C C . GLY A 1 78 ? 3.761 -14.878 8.411 1.00 82.25 78 GLY A C 1
ATOM 602 O O . GLY A 1 78 ? 3.315 -15.661 9.249 1.00 82.25 78 GLY A O 1
ATOM 603 N N . ASP A 1 79 ? 5.054 -14.794 8.086 1.00 79.94 79 ASP A N 1
ATOM 604 C CA . ASP A 1 79 ? 6.115 -15.700 8.551 1.00 79.94 79 ASP A CA 1
ATOM 605 C C . ASP A 1 79 ? 7.171 -15.002 9.442 1.00 79.94 79 ASP A C 1
ATOM 607 O O . ASP A 1 79 ? 8.168 -15.618 9.821 1.00 79.94 79 ASP A O 1
ATOM 611 N N . GLY A 1 80 ? 6.964 -13.733 9.813 1.00 79.50 80 GLY A N 1
ATOM 612 C CA . GLY A 1 80 ? 8.005 -12.850 10.348 1.00 79.50 80 GLY A CA 1
ATOM 613 C C . GLY A 1 80 ? 8.669 -12.035 9.231 1.00 79.50 80 GLY A C 1
ATOM 614 O O . GLY A 1 80 ? 8.486 -12.322 8.052 1.00 79.50 80 GLY A O 1
ATOM 615 N N . GLU A 1 81 ? 9.440 -11.003 9.593 1.00 80.69 81 GLU A N 1
ATOM 616 C CA . GLU A 1 81 ? 10.210 -10.138 8.666 1.00 80.69 81 GLU A CA 1
ATOM 617 C C . GLU A 1 81 ? 9.393 -9.193 7.755 1.00 80.69 81 GLU A C 1
ATOM 619 O O . GLU A 1 81 ? 9.959 -8.426 6.974 1.00 80.69 81 GLU A O 1
ATOM 624 N N . GLY A 1 82 ? 8.060 -9.179 7.852 1.00 85.62 82 GLY A N 1
ATOM 625 C CA . GLY A 1 82 ? 7.239 -8.216 7.121 1.00 85.62 82 GLY A CA 1
ATOM 626 C C . GLY A 1 82 ? 7.405 -6.779 7.621 1.00 85.62 82 GLY A C 1
ATOM 627 O O . GLY A 1 82 ? 7.374 -6.508 8.821 1.00 85.62 82 GLY A O 1
ATOM 628 N N . GLN A 1 83 ? 7.496 -5.833 6.684 1.00 89.62 83 GLN A N 1
ATOM 629 C CA . GLN A 1 83 ? 7.524 -4.401 6.972 1.00 89.62 83 GLN A CA 1
ATOM 630 C C . GLN A 1 83 ? 6.304 -3.703 6.369 1.00 89.62 83 GLN A C 1
ATOM 632 O O . GLN A 1 83 ? 5.840 -4.038 5.277 1.00 89.62 83 GLN A O 1
ATOM 637 N N . ILE A 1 84 ? 5.806 -2.697 7.082 1.00 93.50 84 ILE A N 1
ATOM 638 C CA . ILE A 1 84 ? 4.856 -1.718 6.560 1.00 93.50 84 ILE A CA 1
ATOM 639 C C . ILE A 1 84 ? 5.427 -0.322 6.766 1.00 93.50 84 ILE A C 1
ATOM 641 O O . ILE A 1 84 ? 6.201 -0.084 7.694 1.00 93.50 84 ILE A O 1
ATOM 645 N N . GLU A 1 85 ? 5.020 0.607 5.913 1.00 95.06 85 GLU A N 1
ATOM 646 C CA . GLU A 1 85 ? 5.356 2.014 6.051 1.00 95.06 85 GLU A CA 1
ATOM 647 C C . GLU A 1 85 ? 4.067 2.820 6.229 1.00 95.06 85 GLU A C 1
ATOM 649 O O . GLU A 1 85 ? 3.137 2.694 5.432 1.00 95.06 85 GLU A O 1
ATOM 654 N N . LEU A 1 86 ? 4.005 3.631 7.287 1.00 97.56 86 LEU A N 1
ATOM 655 C CA . LEU A 1 86 ? 2.895 4.546 7.536 1.00 97.56 86 LEU A CA 1
ATOM 656 C C . LEU A 1 86 ? 3.279 5.947 7.053 1.00 97.56 86 LEU A C 1
ATOM 658 O O . LEU A 1 86 ? 4.197 6.561 7.600 1.00 97.56 86 LEU A O 1
ATOM 662 N N . ARG A 1 87 ? 2.557 6.459 6.054 1.00 97.88 87 ARG A N 1
ATOM 663 C CA . ARG A 1 87 ? 2.807 7.772 5.453 1.00 97.88 87 ARG A CA 1
ATOM 664 C C . ARG A 1 87 ? 1.502 8.526 5.228 1.00 97.88 87 ARG A C 1
ATOM 666 O O . ARG A 1 87 ? 0.532 7.959 4.733 1.00 97.88 87 ARG A O 1
ATOM 673 N N . GLU A 1 88 ? 1.507 9.801 5.591 1.00 97.69 88 GLU A N 1
ATOM 674 C CA . GLU A 1 88 ? 0.404 10.733 5.353 1.00 97.69 88 GLU A CA 1
ATOM 675 C C . GLU A 1 88 ? 0.344 11.152 3.873 1.00 97.69 88 GLU A C 1
ATOM 677 O O . GLU A 1 88 ? 1.374 11.216 3.193 1.00 97.69 88 GLU A O 1
ATOM 682 N N . VAL A 1 89 ? -0.866 11.415 3.375 1.00 96.38 89 VAL A N 1
ATOM 683 C CA . VAL A 1 89 ? -1.132 11.927 2.020 1.00 96.38 89 VAL A CA 1
ATOM 684 C C . VAL A 1 89 ? -1.558 13.401 2.097 1.00 96.38 89 VAL A C 1
ATOM 686 O O . VAL A 1 89 ? -2.052 13.824 3.138 1.00 96.38 89 VAL A O 1
ATOM 689 N N . PHE A 1 90 ? -1.339 14.176 1.027 1.00 90.94 90 PHE A N 1
ATOM 690 C CA . PHE A 1 90 ? -1.699 15.605 0.949 1.00 90.94 90 PHE A CA 1
ATOM 691 C C . PHE A 1 90 ? -3.187 15.845 0.687 1.00 90.94 90 PHE A C 1
ATOM 693 O O . PHE A 1 90 ? -3.792 15.018 -0.035 1.00 90.94 90 PHE A O 1
#

Secondary structure (DSSP, 8-state):
-HHHHHHHHHTT-EEEEEEPPPGGG-EEEE-SSSSSPPEEEES--S-GGG---EEEEE--SSHHHHHHHHHT---SSSSS----------

Nearest PDB structures (foldseek):
  1s7i-assembly1_A-2  TM=8.302E-01  e=7.679E-04  Pseudomonas aeruginosa
  5tuv-assembly3_E  TM=3.139E-01  e=5.159E+00  Homo sapiens
  6vfw-assembly2_B  TM=3.062E-01  e=9.957E+00  Homo sapiens

InterPro domains:
  IPR005545 YCII-related [PF03795] (2-89)
  IPR011008 Dimeric alpha-beta barrel [SSF54909] (1-89)

Organism: NCBI:txid933115

Radius of gyration: 16.31 Å; Cα contacts (8 Å, |Δi|>4): 94; chains: 1; bounding box: 32×32×40 Å

Mean predicted aligned error: 3.98 Å

pLDDT: mean 93.15, std 7.13, range [65.0, 98.56]

Sequence (90 aa):
MNKYNKELIEAGVRVIAKGIKPSSNGMRISYPTSTENPVVINGPFSEPDNIIAG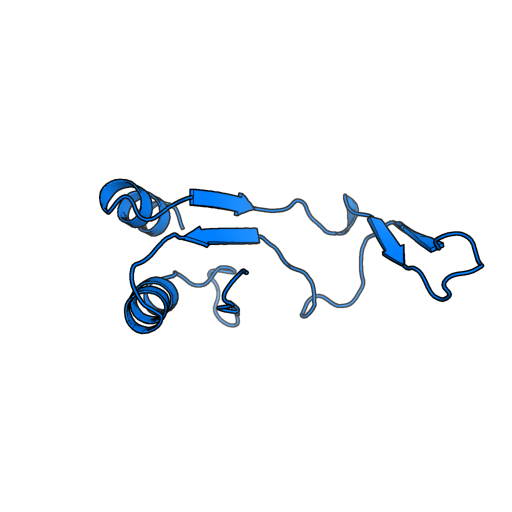FILIEVNSKEEAIEWAMRMPDPQGDGEGQIELREVF

Solvent-accessible surface area (backbone atoms only — not comparable to full-atom values): 5981 Å² total; per-residue (Å²): 102,72,66,58,54,49,54,34,52,75,70,68,26,54,73,47,75,47,77,50,76,62,49,64,79,40,69,51,77,43,68,92,49,97,85,58,79,69,46,78,44,70,40,63,68,92,54,72,94,78,58,77,58,54,54,72,46,70,58,70,96,44,72,66,57,47,49,58,55,56,74,64,54,62,59,84,69,70,80,68,95,50,83,86,84,91,77,89,82,136